Protein AF-A0A8T4QYE4-F1 (afdb_monomer)

Sequence (102 aa):
MLIGYSIDTDMLLTSRVLKRKEGTEIEKIIGAVKTGLTMTITTITAVIVSLIFIESEIVKQIMLILLIGLFVDMIMTWIQNVGILRLYLEHQRKKAHAAIKN

pLDDT: mean 88.86, std 6.21, range [56.44, 96.25]

Foldseek 3Di:
DLVVLLVVLLCLLCCQQPVDPDDDNVVSNVVSLVVSVVVLVVLLVVLVVCCVPPPDPVSNVVSVVVNVSSVVSNCCCSPPSSVVVVVVVVVVVVVVVVVVVD

Mean predicted aligned error: 5.15 Å

Nearest PDB structures (foldseek):
  2n9d-assembly1_A  TM=5.650E-01  e=7.701E-01  Homo sapiens
  1ez3-assembly1_A  TM=4.881E-01  e=4.193E-01  Rattus norvegicus
  6n63-assembly1_A-2  TM=5.915E-01  e=1.580E+00  Bacillus thermotolerans
  1wr6-assembly4_D  TM=4.651E-01  e=3.426E+00  Homo sapiens
  7bgn-assembly3_F  TM=4.162E-01  e=8.296E+00  Medicago truncatula

Secondary structure (DSSP, 8-state):
-HHHHHHHHHHHHHIIIII--SS-HHHHHHHHHHHHHHHHHHHHHHHHHHHHH---HHHHHHHHHHHHHHHHHHHIIIIIIHHHHHHHHHHHHHHHHHHHH-

Radius of gyration: 17.97 Å; Cα contacts (8 Å, |Δi|>4): 51; chains: 1; bounding box: 41×20×58 Å

Solvent-accessible surface area (backbone atoms only — not comparable to full-atom values): 5656 Å² total; per-residue (Å²): 110,68,70,62,52,51,50,50,49,50,50,47,41,48,45,42,52,73,67,46,89,70,76,53,73,65,58,25,47,54,52,32,49,57,52,47,50,52,53,50,52,56,51,51,51,53,43,54,52,47,57,71,74,51,82,55,64,70,58,41,53,54,42,51,54,49,52,55,49,52,55,53,45,53,51,44,46,65,57,51,51,49,47,54,50,52,54,51,52,52,53,52,51,52,54,56,55,56,63,74,76,111

Structure (mmCIF, N/CA/C/O backbone):
data_AF-A0A8T4QYE4-F1
#
_entry.id   AF-A0A8T4QYE4-F1
#
loop_
_atom_site.group_PDB
_atom_site.id
_atom_site.type_symbol
_atom_site.label_atom_id
_atom_site.label_alt_id
_atom_site.label_comp_id
_atom_site.label_asym_id
_atom_site.label_entity_id
_atom_site.label_seq_id
_atom_site.pdbx_PDB_ins_code
_atom_site.Cartn_x
_atom_site.Cartn_y
_atom_site.Cartn_z
_atom_site.occupancy
_atom_site.B_iso_or_equiv
_atom_site.auth_seq_id
_atom_site.auth_comp_id
_atom_site.auth_asym_id
_atom_site.auth_atom_id
_atom_site.pdbx_PDB_model_num
ATOM 1 N N . MET A 1 1 ? 13.384 -6.049 -2.835 1.00 66.38 1 MET A N 1
ATOM 2 C CA . MET A 1 1 ? 12.615 -4.784 -2.813 1.00 66.38 1 MET A CA 1
ATOM 3 C C . MET A 1 1 ? 11.141 -4.998 -2.477 1.00 66.38 1 MET A C 1
ATOM 5 O O . MET A 1 1 ? 10.677 -4.326 -1.574 1.00 66.38 1 MET A O 1
ATOM 9 N N . LEU A 1 2 ? 10.437 -5.943 -3.123 1.00 77.62 2 LEU A N 1
ATOM 10 C CA . LEU A 1 2 ? 8.997 -6.202 -2.914 1.00 77.62 2 LEU A CA 1
ATOM 11 C C . LEU A 1 2 ? 8.573 -6.305 -1.442 1.00 77.62 2 LEU A C 1
ATOM 13 O O . LEU A 1 2 ? 7.718 -5.550 -1.012 1.00 77.62 2 LEU A O 1
ATOM 17 N N . ILE A 1 3 ? 9.252 -7.142 -0.654 1.00 84.25 3 ILE A N 1
ATOM 18 C CA . ILE A 1 3 ? 8.939 -7.326 0.774 1.00 84.25 3 ILE A CA 1
ATOM 19 C C . ILE A 1 3 ? 9.008 -6.001 1.556 1.00 84.25 3 ILE A C 1
ATOM 21 O O . ILE A 1 3 ? 8.178 -5.749 2.418 1.00 84.25 3 ILE A O 1
ATOM 25 N N . GLY A 1 4 ? 9.978 -5.133 1.251 1.00 85.75 4 GLY A N 1
ATOM 26 C CA . GLY A 1 4 ? 10.108 -3.838 1.925 1.00 85.75 4 GLY A CA 1
ATOM 27 C C . GLY A 1 4 ? 8.984 -2.867 1.564 1.00 85.75 4 GLY A C 1
ATOM 28 O O . GLY A 1 4 ? 8.545 -2.113 2.423 1.00 85.75 4 GLY A O 1
ATOM 29 N N . TYR A 1 5 ? 8.498 -2.924 0.322 1.00 86.88 5 TYR A N 1
ATOM 30 C CA . TYR A 1 5 ? 7.350 -2.137 -0.118 1.00 86.88 5 TYR A CA 1
ATOM 31 C C . TYR A 1 5 ? 6.059 -2.593 0.580 1.00 86.88 5 TYR A C 1
ATOM 33 O O . TYR A 1 5 ? 5.379 -1.767 1.183 1.00 86.88 5 TYR A O 1
ATOM 41 N N . SER A 1 6 ? 5.798 -3.906 0.599 1.00 85.50 6 SER A N 1
ATOM 42 C CA . SER A 1 6 ? 4.670 -4.516 1.319 1.00 85.50 6 SER A CA 1
ATOM 43 C C . SER A 1 6 ? 4.641 -4.116 2.797 1.00 85.50 6 SER A C 1
ATOM 45 O O . SER A 1 6 ? 3.616 -3.697 3.334 1.00 85.50 6 SER A O 1
ATOM 47 N N . ILE A 1 7 ? 5.802 -4.201 3.463 1.00 87.94 7 ILE A N 1
ATOM 48 C CA . ILE A 1 7 ? 5.943 -3.840 4.880 1.00 87.94 7 ILE A CA 1
ATOM 49 C C . ILE A 1 7 ? 5.673 -2.343 5.102 1.00 87.94 7 ILE A C 1
ATOM 51 O O . ILE A 1 7 ? 5.090 -1.982 6.126 1.00 87.94 7 ILE A O 1
ATOM 55 N N . ASP A 1 8 ? 6.064 -1.468 4.171 1.00 89.94 8 ASP A N 1
ATOM 56 C CA . ASP A 1 8 ? 5.827 -0.022 4.274 1.00 89.94 8 ASP A CA 1
ATOM 57 C C . ASP A 1 8 ? 4.325 0.309 4.214 1.00 89.94 8 ASP A C 1
ATOM 59 O O . ASP A 1 8 ? 3.804 1.039 5.065 1.00 89.94 8 ASP A O 1
ATOM 63 N N . THR A 1 9 ? 3.581 -0.310 3.289 1.00 88.19 9 THR A N 1
ATOM 64 C CA . THR A 1 9 ? 2.120 -0.146 3.198 1.00 88.19 9 THR A CA 1
ATOM 65 C C . THR A 1 9 ? 1.376 -0.760 4.384 1.00 88.19 9 THR A C 1
ATOM 67 O O . THR A 1 9 ? 0.421 -0.157 4.888 1.00 88.19 9 THR A O 1
ATOM 70 N N . ASP A 1 10 ? 1.840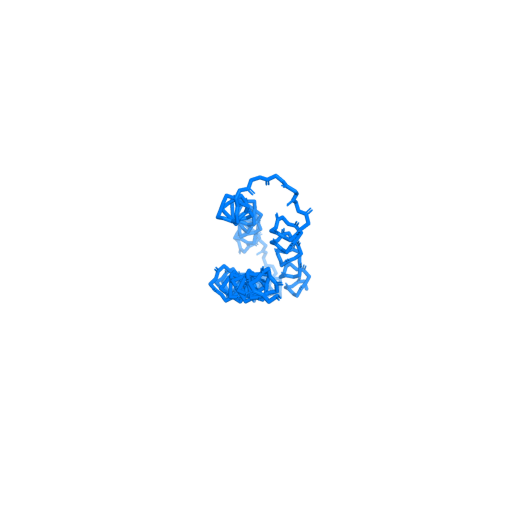 -1.897 4.901 1.00 89.69 10 ASP A N 1
ATOM 71 C CA . ASP A 1 10 ? 1.262 -2.535 6.088 1.00 89.69 10 ASP A CA 1
ATOM 72 C C . ASP A 1 10 ? 1.497 -1.717 7.358 1.00 89.69 10 ASP A C 1
ATOM 74 O O . ASP A 1 10 ? 0.597 -1.558 8.197 1.00 89.69 10 ASP A O 1
ATOM 78 N N . MET A 1 11 ? 2.693 -1.140 7.499 1.00 90.12 11 MET A N 1
ATOM 79 C CA . MET A 1 11 ? 3.011 -0.254 8.611 1.00 90.12 11 MET A CA 1
ATOM 80 C C . MET A 1 11 ? 2.209 1.048 8.526 1.00 90.12 11 MET A C 1
ATOM 82 O O . MET A 1 11 ? 1.696 1.520 9.549 1.00 90.12 11 MET A O 1
ATOM 86 N N . LEU A 1 12 ? 2.028 1.609 7.328 1.00 92.12 12 LEU A N 1
ATOM 87 C CA . LEU A 1 12 ? 1.156 2.760 7.089 1.00 92.12 12 LEU A CA 1
ATOM 88 C C . LEU A 1 12 ? -0.291 2.461 7.513 1.00 92.12 12 LEU A C 1
ATOM 90 O O . LEU A 1 12 ? -0.885 3.245 8.259 1.00 92.12 12 LEU A O 1
ATOM 94 N N . LEU A 1 13 ? -0.854 1.331 7.075 1.00 90.88 13 LEU A N 1
ATOM 95 C CA . LEU A 1 13 ? -2.214 0.918 7.425 1.00 90.88 13 LEU A CA 1
ATOM 96 C C . LEU A 1 13 ? -2.361 0.745 8.941 1.00 90.88 13 LEU A C 1
ATOM 98 O O . LEU A 1 13 ? -3.230 1.357 9.566 1.00 90.88 13 LEU A O 1
ATOM 102 N N . THR A 1 14 ? -1.471 -0.038 9.545 1.00 89.69 14 THR A N 1
ATOM 103 C CA . THR A 1 14 ? -1.519 -0.363 10.974 1.00 89.69 14 THR A CA 1
ATOM 104 C C . THR A 1 14 ? -1.344 0.882 11.839 1.00 89.69 14 THR A C 1
ATOM 106 O O . THR A 1 14 ? -2.100 1.097 12.786 1.00 89.69 14 THR A O 1
ATOM 109 N N . SER A 1 15 ? -0.380 1.746 11.516 1.00 89.94 15 SER A N 1
ATOM 110 C CA . SER A 1 15 ? -0.144 2.981 12.271 1.00 89.94 15 SER A CA 1
ATOM 111 C C . SER A 1 15 ? -1.330 3.942 12.178 1.00 89.94 15 SER A C 1
ATOM 113 O O . SER A 1 15 ? -1.754 4.500 13.194 1.00 89.94 15 SER A O 1
ATOM 115 N N . ARG A 1 16 ? -1.925 4.095 10.991 1.00 87.56 16 ARG A N 1
ATOM 116 C CA . ARG A 1 16 ? -3.047 5.013 10.787 1.00 87.56 16 ARG A CA 1
ATOM 117 C C . ARG A 1 16 ? -4.336 4.517 11.439 1.00 87.56 16 ARG A C 1
ATOM 119 O O . ARG A 1 16 ? -5.103 5.343 11.926 1.00 87.56 16 ARG A O 1
ATOM 126 N N . VAL A 1 17 ? -4.556 3.206 11.492 1.00 88.00 17 VAL A N 1
ATOM 127 C CA . VAL A 1 17 ? -5.767 2.610 12.074 1.00 88.00 17 VAL A CA 1
ATOM 128 C C . VAL A 1 17 ? -5.649 2.400 13.586 1.00 88.00 17 VAL A C 1
ATOM 130 O O . VAL A 1 17 ? -6.572 2.767 14.310 1.00 88.00 17 VAL A O 1
ATOM 133 N N . LEU A 1 18 ? -4.528 1.862 14.083 1.00 87.38 18 LEU A N 1
ATOM 134 C CA . LEU A 1 18 ? -4.372 1.513 15.504 1.00 87.38 18 LEU A CA 1
ATOM 135 C C . LEU A 1 18 ? -3.776 2.633 16.362 1.00 87.38 18 LEU A C 1
ATOM 137 O O . LEU A 1 18 ? -4.141 2.756 17.527 1.00 87.38 18 LEU A O 1
ATOM 141 N N . LYS A 1 19 ? -2.844 3.439 15.832 1.00 85.12 19 LYS A N 1
ATOM 142 C CA . LYS A 1 19 ? -2.133 4.450 16.642 1.00 85.12 19 LYS A CA 1
ATOM 143 C C . LYS A 1 19 ? -2.748 5.846 16.557 1.00 85.12 19 LYS A C 1
ATOM 145 O O . LYS A 1 19 ? -2.548 6.654 17.464 1.00 85.12 19 LYS A O 1
ATOM 150 N N . ARG A 1 20 ? -3.489 6.161 15.491 1.00 83.38 20 ARG A N 1
ATOM 151 C CA . ARG A 1 20 ? -4.101 7.487 15.326 1.00 83.38 20 ARG A CA 1
ATOM 152 C C . ARG A 1 20 ? -5.313 7.635 16.249 1.00 83.38 20 ARG A C 1
ATOM 154 O O . ARG A 1 20 ? -6.221 6.806 16.212 1.00 83.38 20 ARG A O 1
ATOM 161 N N . LYS A 1 21 ? -5.345 8.702 17.054 1.00 77.19 21 LYS A N 1
ATOM 162 C CA . LYS A 1 21 ? -6.419 8.957 18.036 1.00 77.19 21 LYS A CA 1
ATOM 163 C C . LYS A 1 21 ? -7.688 9.564 17.425 1.00 77.19 21 LYS A C 1
ATOM 165 O O . LYS A 1 21 ? -8.761 9.407 17.989 1.00 77.19 21 LYS A O 1
ATOM 170 N N . GLU A 1 22 ? -7.578 10.195 16.262 1.00 79.62 22 GLU A N 1
ATOM 171 C CA . GLU A 1 22 ? -8.651 10.979 15.637 1.00 79.62 22 GLU A CA 1
ATOM 172 C C . GLU A 1 22 ? -9.336 10.238 14.484 1.00 79.62 22 GLU A C 1
ATOM 174 O O . GLU A 1 22 ? -8.665 9.559 13.702 1.00 79.62 22 GLU A O 1
ATOM 179 N N . GLY A 1 23 ? -10.651 10.423 14.352 1.00 81.62 23 GLY A N 1
ATOM 180 C CA . GLY A 1 23 ? -11.481 9.849 13.289 1.00 81.62 23 GLY A CA 1
ATOM 181 C C . GLY A 1 23 ? -12.036 8.458 13.606 1.00 81.62 23 GLY A C 1
ATOM 182 O O . GLY A 1 23 ? -11.574 7.764 14.520 1.00 81.62 23 GLY A O 1
ATOM 183 N N . THR A 1 24 ? -13.035 8.043 12.832 1.00 86.25 24 THR A N 1
ATOM 184 C CA . THR A 1 24 ? -13.624 6.697 12.927 1.00 86.25 24 THR A CA 1
ATOM 185 C C . THR A 1 24 ? -12.710 5.633 12.3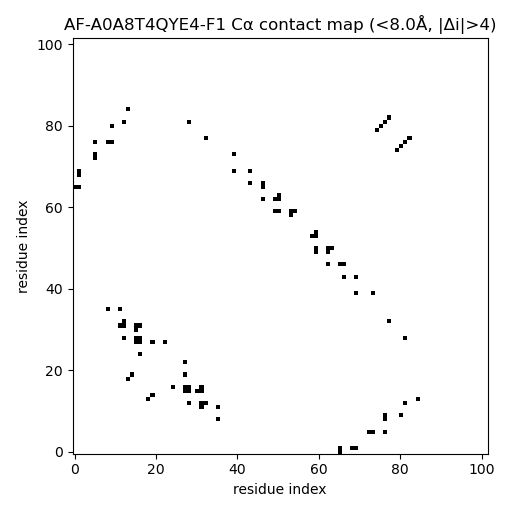04 1.00 86.25 24 THR A C 1
ATOM 187 O O . THR A 1 24 ? -11.800 5.941 11.533 1.00 86.25 24 THR A O 1
ATOM 190 N N . GLU A 1 25 ? -12.939 4.353 12.623 1.00 84.69 25 GLU A N 1
ATOM 191 C CA . GLU A 1 25 ? -12.194 3.221 12.034 1.00 84.69 25 GLU A CA 1
ATOM 192 C C . GLU A 1 25 ? -12.206 3.278 10.494 1.00 84.69 25 GLU A C 1
ATOM 194 O O . GLU A 1 25 ? -11.167 3.133 9.852 1.00 84.69 25 GLU A O 1
ATOM 199 N N . ILE A 1 26 ? -13.371 3.563 9.905 1.00 85.69 26 ILE A N 1
ATOM 200 C CA . ILE A 1 26 ? -13.569 3.629 8.451 1.00 85.69 26 ILE A CA 1
ATOM 201 C C . ILE A 1 26 ? -12.831 4.826 7.843 1.00 85.69 26 ILE A C 1
ATOM 203 O O . ILE A 1 26 ? -12.145 4.666 6.836 1.00 85.69 26 ILE A O 1
ATOM 207 N N . GLU A 1 27 ? -12.904 6.006 8.460 1.00 88.06 27 GLU A N 1
ATOM 208 C CA . GLU A 1 27 ? -12.178 7.193 7.984 1.00 88.06 27 GLU A CA 1
ATOM 209 C C . GLU A 1 27 ? -10.662 6.977 7.995 1.00 88.06 27 GLU A C 1
ATOM 211 O O . GLU A 1 27 ? -9.965 7.360 7.051 1.00 88.06 27 GLU A O 1
ATOM 216 N N . LYS A 1 28 ? -10.140 6.314 9.035 1.00 88.94 28 LYS A N 1
ATOM 217 C CA . LYS A 1 28 ? -8.716 5.965 9.130 1.00 88.94 28 LYS A CA 1
ATOM 218 C C . LYS A 1 28 ? -8.296 5.005 8.019 1.00 88.94 28 LYS A C 1
ATOM 220 O O . LYS A 1 28 ? -7.247 5.225 7.411 1.00 88.94 28 LYS A O 1
ATOM 225 N N . ILE A 1 29 ? -9.115 3.989 7.734 1.00 89.62 29 ILE A N 1
ATOM 226 C CA . ILE A 1 29 ? -8.873 3.019 6.656 1.00 89.62 29 ILE A CA 1
ATOM 227 C C . ILE A 1 29 ? -8.904 3.714 5.293 1.00 89.62 29 ILE A C 1
ATOM 229 O O . ILE A 1 29 ? -7.943 3.595 4.541 1.00 89.62 29 ILE A O 1
ATOM 233 N N . ILE A 1 30 ? -9.943 4.496 4.983 1.00 89.00 30 ILE A N 1
ATOM 234 C CA . ILE A 1 30 ? -10.054 5.220 3.703 1.00 89.00 30 ILE A CA 1
ATOM 235 C C . ILE A 1 30 ? -8.873 6.179 3.523 1.00 89.00 30 ILE A C 1
ATOM 237 O O . ILE A 1 30 ? -8.279 6.259 2.446 1.00 89.00 30 ILE A O 1
ATOM 241 N N . GLY A 1 31 ? -8.483 6.873 4.595 1.00 90.38 31 GLY A N 1
ATOM 242 C CA . GLY A 1 31 ? -7.282 7.693 4.598 1.00 90.38 31 GLY A CA 1
ATOM 243 C C . GLY A 1 31 ? -6.042 6.873 4.242 1.00 90.38 31 GLY A C 1
ATOM 244 O O . GLY A 1 31 ? -5.277 7.278 3.370 1.00 90.38 31 GLY A O 1
ATOM 245 N N . ALA A 1 32 ? -5.819 5.730 4.904 1.00 92.06 32 ALA A N 1
ATOM 246 C CA . ALA A 1 32 ? -4.702 4.818 4.627 1.00 92.06 32 ALA A CA 1
ATOM 247 C C . ALA A 1 32 ? -4.684 4.360 3.163 1.00 92.06 32 ALA A C 1
ATOM 249 O O . ALA A 1 32 ? -3.652 4.511 2.509 1.00 92.06 32 ALA A O 1
ATOM 250 N N . VAL A 1 33 ? -5.836 3.925 2.641 1.00 91.38 33 VAL A N 1
ATOM 251 C CA . VAL A 1 33 ? -6.040 3.517 1.241 1.00 91.38 33 VAL A CA 1
ATOM 252 C C . VAL A 1 33 ? -5.595 4.610 0.282 1.00 91.38 33 VAL A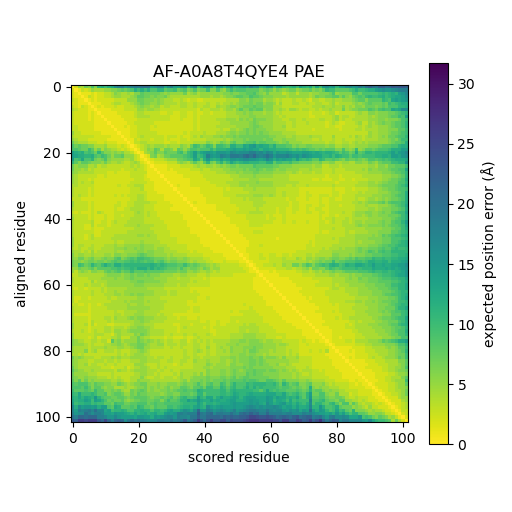 C 1
ATOM 254 O O . VAL A 1 33 ? -4.804 4.351 -0.618 1.00 91.38 33 VAL A O 1
ATOM 257 N N . LYS A 1 34 ? -6.030 5.857 0.497 1.00 91.44 34 LYS A N 1
ATOM 258 C CA . LYS A 1 34 ? -5.673 6.971 -0.391 1.00 91.44 34 LYS A CA 1
ATOM 259 C C . LYS A 1 34 ? -4.159 7.193 -0.466 1.00 91.44 34 LYS A C 1
ATOM 261 O O . LYS A 1 34 ? -3.624 7.412 -1.553 1.00 91.44 34 LYS A O 1
ATOM 266 N N . THR A 1 35 ? -3.463 7.130 0.669 1.00 93.12 35 THR A N 1
ATOM 267 C CA . THR A 1 35 ? -2.003 7.300 0.691 1.00 93.12 35 THR A CA 1
ATOM 268 C C . THR A 1 35 ? -1.299 6.105 0.060 1.00 93.12 35 THR A C 1
ATOM 270 O O . THR A 1 35 ? -0.476 6.309 -0.826 1.00 93.12 35 THR A O 1
ATOM 273 N N . GLY A 1 36 ? -1.647 4.878 0.450 1.00 91.56 36 GLY A N 1
ATOM 274 C CA . GLY A 1 36 ? -0.967 3.697 -0.077 1.00 91.56 36 GLY A CA 1
ATOM 275 C C . GLY A 1 36 ? -1.225 3.473 -1.574 1.00 91.56 36 GLY A C 1
ATOM 276 O O . GLY A 1 36 ? -0.288 3.149 -2.298 1.00 91.56 36 GLY A O 1
ATOM 277 N N . LEU A 1 37 ? -2.430 3.771 -2.084 1.00 91.25 37 LEU A N 1
ATOM 278 C CA . LEU A 1 37 ? -2.698 3.772 -3.530 1.00 91.25 37 LEU A CA 1
ATOM 279 C C . LEU A 1 37 ? -1.860 4.815 -4.268 1.00 91.25 37 LEU A C 1
ATOM 281 O O . LEU A 1 37 ? -1.282 4.502 -5.302 1.00 91.25 37 LEU A O 1
ATOM 285 N N . THR A 1 38 ? -1.752 6.036 -3.734 1.00 93.38 38 THR A N 1
ATOM 286 C CA . THR A 1 38 ? -0.899 7.074 -4.340 1.00 93.38 38 THR A CA 1
ATOM 287 C C . THR A 1 38 ? 0.549 6.596 -4.443 1.00 93.38 38 THR A C 1
ATOM 289 O O . THR A 1 38 ? 1.156 6.705 -5.506 1.00 93.38 38 THR A O 1
ATOM 292 N N . MET A 1 39 ? 1.081 5.996 -3.373 1.00 93.31 39 MET A N 1
ATOM 293 C CA . MET A 1 39 ? 2.426 5.415 -3.373 1.00 93.31 39 MET A CA 1
ATOM 294 C C . MET A 1 39 ? 2.555 4.315 -4.435 1.00 93.31 39 MET A C 1
ATOM 296 O O . MET A 1 39 ? 3.476 4.359 -5.248 1.00 93.31 39 MET A O 1
ATOM 300 N N . THR A 1 40 ? 1.598 3.381 -4.498 1.00 91.75 40 THR A N 1
ATOM 301 C CA . THR A 1 40 ? 1.609 2.273 -5.475 1.00 91.75 40 THR A CA 1
ATOM 302 C C . THR A 1 40 ? 1.603 2.789 -6.907 1.00 91.75 40 THR A C 1
ATOM 304 O O . THR A 1 40 ? 2.410 2.356 -7.726 1.00 91.75 40 THR A O 1
ATOM 307 N N . ILE A 1 41 ? 0.744 3.764 -7.209 1.00 92.88 41 ILE A N 1
ATOM 308 C CA . ILE A 1 41 ? 0.626 4.357 -8.545 1.00 92.88 41 ILE A CA 1
ATOM 309 C C . ILE A 1 41 ? 1.940 5.017 -8.965 1.00 92.88 41 ILE A C 1
ATOM 311 O O . ILE A 1 41 ? 2.387 4.816 -10.096 1.00 92.88 41 ILE A O 1
ATOM 315 N N . THR A 1 42 ? 2.588 5.771 -8.071 1.00 94.38 42 THR A N 1
ATOM 316 C CA . THR A 1 42 ? 3.882 6.394 -8.395 1.00 94.38 42 THR A CA 1
ATOM 317 C C . THR A 1 42 ? 4.957 5.353 -8.706 1.00 94.38 42 THR A C 1
ATOM 319 O O . THR A 1 42 ? 5.684 5.504 -9.689 1.00 94.38 42 THR A O 1
ATOM 322 N N . THR A 1 43 ? 5.011 4.251 -7.952 1.00 92.38 43 THR A N 1
ATOM 323 C CA . THR A 1 43 ? 5.959 3.157 -8.200 1.00 92.38 43 THR A CA 1
ATOM 324 C C . THR A 1 43 ? 5.648 2.413 -9.496 1.00 92.38 43 THR A C 1
ATOM 326 O O . THR A 1 43 ? 6.554 2.205 -10.299 1.00 92.38 43 THR A O 1
ATOM 329 N N . ILE A 1 44 ? 4.384 2.059 -9.751 1.00 93.50 44 ILE A N 1
ATOM 330 C CA . ILE A 1 44 ? 3.964 1.410 -11.005 1.00 93.50 44 ILE A CA 1
ATOM 331 C C . ILE A 1 44 ? 4.333 2.286 -12.203 1.00 93.50 44 ILE A C 1
ATOM 333 O O . ILE A 1 44 ? 4.877 1.785 -13.184 1.00 93.50 44 ILE A O 1
ATOM 337 N N . THR A 1 45 ? 4.108 3.597 -12.107 1.00 95.38 45 THR A N 1
ATOM 338 C CA . THR A 1 45 ? 4.474 4.543 -13.168 1.00 95.38 45 THR A CA 1
ATOM 339 C C . THR A 1 45 ? 5.979 4.510 -13.437 1.00 95.38 45 THR A C 1
ATOM 341 O O . THR A 1 45 ? 6.391 4.370 -14.587 1.00 95.38 45 THR A O 1
ATOM 344 N N . ALA A 1 46 ? 6.809 4.559 -12.392 1.00 94.38 46 ALA A N 1
ATOM 345 C CA . ALA A 1 46 ? 8.263 4.472 -12.533 1.00 94.38 46 ALA A CA 1
ATOM 346 C C . ALA A 1 46 ? 8.721 3.139 -13.154 1.00 94.38 46 ALA A C 1
ATOM 348 O O . ALA A 1 46 ? 9.610 3.128 -14.008 1.00 94.38 46 ALA A O 1
ATOM 349 N N . VAL A 1 47 ? 8.097 2.021 -12.768 1.00 94.25 47 VAL A N 1
ATOM 350 C CA . VAL A 1 47 ? 8.390 0.689 -13.319 1.00 94.25 47 VAL A CA 1
ATOM 351 C C . VAL A 1 47 ? 8.006 0.607 -14.798 1.00 94.25 47 VAL A C 1
ATOM 353 O O . VAL A 1 47 ? 8.799 0.126 -15.602 1.00 94.25 47 VAL A O 1
ATOM 356 N N . ILE A 1 48 ? 6.836 1.125 -15.185 1.00 94.12 48 ILE A N 1
ATOM 357 C CA . ILE A 1 48 ? 6.384 1.153 -16.585 1.00 94.12 48 ILE A CA 1
ATOM 358 C C . ILE A 1 48 ? 7.329 1.994 -17.445 1.00 94.12 48 ILE A C 1
ATOM 360 O O . ILE A 1 48 ? 7.761 1.539 -18.501 1.00 94.12 48 ILE A O 1
ATOM 364 N N . VAL A 1 49 ? 7.696 3.193 -16.983 1.00 95.62 49 VAL A N 1
ATOM 365 C CA . VAL A 1 49 ? 8.682 4.041 -17.671 1.00 95.62 49 VAL A CA 1
ATOM 366 C C . VAL A 1 49 ? 10.001 3.278 -17.826 1.00 95.62 49 VAL A C 1
ATOM 368 O O . VAL A 1 49 ? 10.541 3.183 -18.924 1.00 95.62 49 VAL A O 1
ATOM 371 N N . SER A 1 50 ? 10.479 2.635 -16.761 1.00 93.81 50 SER A N 1
ATOM 372 C CA . SER A 1 50 ? 11.716 1.846 -16.801 1.00 93.81 50 SER A CA 1
ATOM 373 C C . SER A 1 50 ? 11.654 0.697 -17.817 1.00 93.81 50 SER A C 1
ATOM 375 O O . SER A 1 50 ? 12.626 0.466 -18.528 1.00 93.81 50 SER A O 1
ATOM 377 N N . LEU A 1 51 ? 10.515 0.008 -17.942 1.00 92.81 51 LEU A N 1
ATOM 378 C CA . LEU A 1 51 ? 10.328 -1.072 -18.920 1.00 92.81 51 LEU A CA 1
ATOM 379 C C . LEU A 1 51 ? 10.406 -0.593 -20.378 1.00 92.81 51 LEU A C 1
ATOM 381 O O . LEU A 1 51 ? 10.844 -1.357 -21.239 1.00 92.81 51 LEU A O 1
ATOM 385 N N . ILE A 1 52 ? 9.990 0.647 -20.648 1.00 94.50 52 ILE A N 1
ATOM 386 C CA . ILE A 1 52 ? 9.997 1.237 -21.993 1.00 94.50 52 ILE A CA 1
ATOM 387 C C . ILE A 1 52 ? 11.396 1.742 -22.368 1.00 94.50 52 ILE A C 1
ATOM 389 O O . ILE A 1 52 ? 11.848 1.499 -23.483 1.00 94.50 52 ILE A O 1
ATOM 393 N N . PHE A 1 53 ? 12.077 2.441 -21.454 1.00 95.44 53 PHE A N 1
ATOM 394 C CA . PHE A 1 53 ? 13.313 3.171 -21.770 1.00 95.44 53 PHE A CA 1
ATOM 395 C C . PHE A 1 53 ? 14.607 2.389 -21.526 1.00 95.44 53 PHE A C 1
ATOM 397 O O . PHE A 1 53 ? 15.635 2.727 -22.107 1.00 95.44 53 PHE A O 1
ATOM 404 N N . ILE A 1 54 ? 14.604 1.373 -20.662 1.00 95.31 54 ILE A N 1
ATOM 405 C CA . ILE A 1 54 ? 15.817 0.597 -20.380 1.00 95.31 54 ILE A CA 1
ATOM 406 C C . ILE A 1 54 ? 15.978 -0.479 -21.448 1.00 95.31 54 ILE A C 1
ATOM 408 O O . ILE A 1 54 ? 15.033 -1.202 -21.726 1.00 95.31 54 ILE A O 1
ATOM 412 N N . GLU A 1 55 ? 17.171 -0.638 -22.019 1.00 93.19 55 GLU A N 1
ATOM 413 C CA . GLU A 1 55 ? 17.429 -1.677 -23.030 1.00 93.19 55 GLU A CA 1
ATOM 414 C C . GLU A 1 55 ? 17.853 -3.019 -22.420 1.00 93.19 55 GLU A C 1
ATOM 416 O O . GLU A 1 55 ? 17.552 -4.073 -22.977 1.00 93.19 55 GLU A O 1
ATOM 421 N N . SER A 1 56 ? 18.493 -2.993 -21.246 1.00 96.25 56 SER A N 1
ATOM 422 C CA . SER A 1 56 ? 18.997 -4.190 -20.5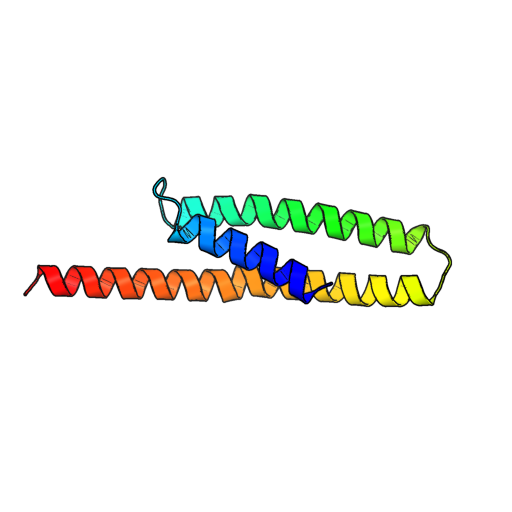67 1.00 96.25 56 SER A CA 1
ATOM 423 C C . SER A 1 56 ? 17.886 -5.195 -20.252 1.00 96.25 56 SER A C 1
ATOM 425 O O . SER A 1 56 ? 16.957 -4.912 -19.491 1.00 96.25 56 SER A O 1
ATOM 427 N N . GLU A 1 57 ? 18.029 -6.407 -20.783 1.00 93.38 57 GLU A N 1
ATOM 428 C CA . GLU A 1 57 ? 17.067 -7.494 -20.603 1.00 93.38 57 GLU A CA 1
ATOM 429 C C . GLU A 1 57 ? 16.949 -7.945 -19.140 1.00 93.38 57 GLU A C 1
ATOM 431 O O . GLU A 1 57 ? 15.843 -8.142 -18.638 1.00 93.38 57 GLU A O 1
ATOM 436 N N . ILE A 1 58 ? 18.073 -8.003 -18.418 1.00 95.56 58 ILE A N 1
ATOM 437 C CA . ILE A 1 58 ? 18.107 -8.361 -16.990 1.00 95.56 58 ILE A CA 1
ATOM 438 C C . ILE A 1 58 ? 17.266 -7.372 -16.176 1.00 95.56 58 ILE A C 1
ATOM 440 O O . ILE A 1 58 ? 16.465 -7.766 -15.328 1.00 95.56 58 ILE A O 1
ATOM 444 N N . VAL A 1 59 ? 17.409 -6.073 -16.451 1.00 94.19 59 VAL A N 1
ATOM 445 C CA . VAL A 1 59 ? 16.656 -5.044 -15.728 1.00 94.19 59 VAL A CA 1
ATOM 446 C C . VAL A 1 59 ? 15.169 -5.130 -16.062 1.00 94.19 59 VAL A C 1
ATOM 448 O O . VAL A 1 59 ? 14.347 -5.062 -15.150 1.00 94.19 59 VAL A O 1
ATOM 451 N N . LYS A 1 60 ? 14.801 -5.363 -17.329 1.00 94.19 60 LYS A N 1
ATOM 452 C CA . LYS A 1 60 ? 13.396 -5.575 -17.715 1.00 94.19 60 LYS A CA 1
ATOM 453 C C . LYS A 1 60 ? 12.767 -6.762 -16.989 1.00 94.19 60 LYS A C 1
ATOM 455 O O . LYS A 1 60 ? 11.645 -6.641 -16.504 1.00 94.19 60 LYS A O 1
ATOM 460 N N . GLN A 1 61 ? 13.487 -7.878 -16.862 1.00 94.81 61 GLN A N 1
ATOM 461 C CA . GLN A 1 61 ? 13.006 -9.051 -16.125 1.00 94.81 61 GLN A CA 1
ATOM 462 C C . GLN A 1 61 ? 12.763 -8.731 -14.644 1.00 94.81 61 GLN A C 1
ATOM 464 O O . GLN A 1 61 ? 11.702 -9.058 -14.109 1.00 94.81 61 GLN A O 1
ATOM 469 N N . ILE A 1 62 ? 13.694 -8.025 -13.991 1.00 94.31 62 ILE A N 1
ATOM 470 C CA . ILE A 1 62 ? 13.527 -7.585 -12.596 1.00 94.31 62 ILE A CA 1
ATOM 471 C C . ILE A 1 62 ? 12.310 -6.658 -12.460 1.00 94.31 62 ILE A C 1
ATOM 473 O O . ILE A 1 62 ? 11.509 -6.831 -11.541 1.00 94.31 62 ILE A O 1
ATOM 477 N N . MET A 1 63 ? 12.145 -5.703 -13.380 1.00 93.75 63 MET A N 1
ATOM 478 C CA . MET A 1 63 ? 11.018 -4.764 -13.386 1.00 93.75 63 MET A CA 1
ATOM 479 C C . MET A 1 63 ? 9.674 -5.464 -13.608 1.00 93.75 63 MET A C 1
ATOM 481 O O . MET A 1 63 ? 8.691 -5.105 -12.964 1.00 93.75 63 MET A O 1
ATOM 485 N N . LEU A 1 64 ? 9.626 -6.498 -14.451 1.00 93.50 64 LEU A N 1
ATOM 486 C CA . LEU A 1 64 ? 8.422 -7.297 -14.676 1.00 93.50 64 LEU A CA 1
ATOM 487 C C . LEU A 1 64 ? 8.008 -8.070 -13.414 1.00 93.50 64 LEU A C 1
ATOM 489 O O . LEU A 1 64 ? 6.838 -8.037 -13.030 1.00 93.50 64 LEU A O 1
ATOM 493 N N . ILE A 1 65 ? 8.964 -8.716 -12.736 1.00 93.94 65 ILE A N 1
ATOM 494 C CA . ILE A 1 65 ? 8.718 -9.404 -11.457 1.00 93.94 65 ILE A CA 1
ATOM 495 C C . ILE A 1 65 ? 8.229 -8.402 -10.402 1.00 93.94 65 ILE A C 1
ATOM 497 O O . ILE A 1 65 ? 7.284 -8.687 -9.667 1.00 93.94 65 ILE A O 1
ATOM 501 N N . LEU A 1 66 ? 8.836 -7.211 -10.353 1.00 92.56 66 LEU A N 1
ATOM 502 C CA . LEU A 1 66 ? 8.414 -6.118 -9.476 1.00 92.56 66 LEU A CA 1
ATOM 503 C C . LEU A 1 66 ? 6.980 -5.670 -9.762 1.00 92.56 66 LEU A C 1
ATOM 505 O O . LEU A 1 66 ? 6.202 -5.511 -8.827 1.00 92.56 66 LEU A O 1
ATOM 509 N N . LEU A 1 67 ? 6.623 -5.489 -11.033 1.00 93.38 67 LEU A N 1
ATOM 510 C CA . LEU A 1 67 ? 5.292 -5.049 -11.435 1.00 93.38 67 LEU A CA 1
ATOM 511 C C . LEU A 1 67 ? 4.221 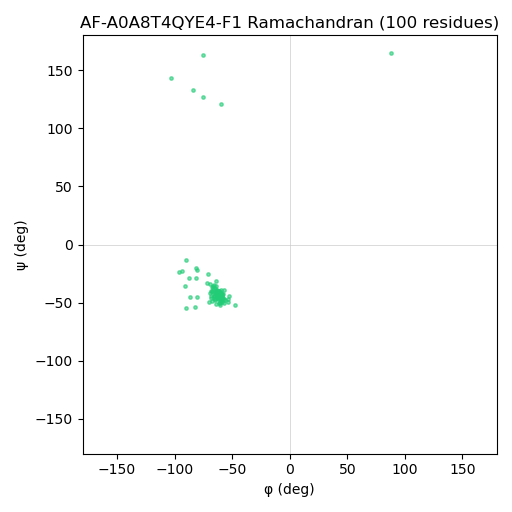-6.048 -10.986 1.00 93.38 67 LEU A C 1
ATOM 513 O O . LEU A 1 67 ? 3.247 -5.660 -10.346 1.00 93.38 67 LEU A O 1
ATOM 517 N N . ILE A 1 68 ? 4.428 -7.336 -11.268 1.00 93.50 68 ILE A N 1
ATOM 518 C CA . ILE A 1 68 ? 3.504 -8.404 -10.862 1.00 93.50 68 ILE A CA 1
ATOM 519 C C . ILE A 1 68 ? 3.414 -8.472 -9.335 1.00 93.50 68 ILE A C 1
ATOM 521 O O . ILE A 1 68 ? 2.315 -8.527 -8.783 1.00 93.50 68 ILE A O 1
ATOM 525 N N . GLY A 1 69 ? 4.559 -8.418 -8.648 1.00 92.81 69 GLY A 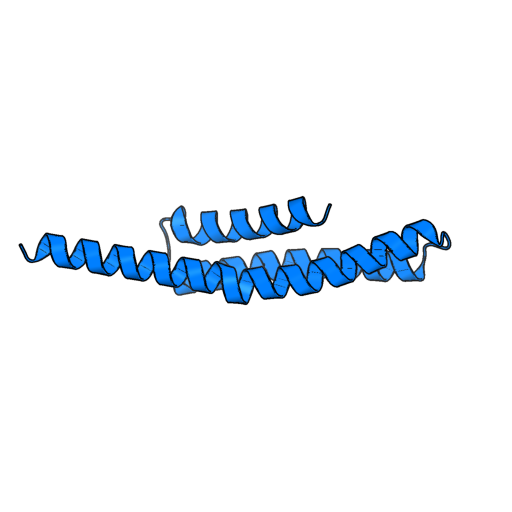N 1
ATOM 526 C CA . GLY A 1 69 ? 4.608 -8.427 -7.190 1.00 92.81 69 GLY A CA 1
ATOM 527 C C . GLY A 1 69 ? 3.833 -7.266 -6.564 1.00 92.81 69 GLY A C 1
ATOM 528 O O . GLY A 1 69 ? 3.066 -7.500 -5.639 1.00 92.81 69 GLY A O 1
ATOM 529 N N . LEU A 1 70 ? 3.958 -6.049 -7.105 1.00 92.12 70 LEU A N 1
ATOM 530 C CA . LEU A 1 70 ? 3.221 -4.866 -6.644 1.00 92.12 70 LEU A CA 1
ATOM 531 C C . LEU A 1 70 ? 1.704 -5.010 -6.817 1.00 92.12 70 LEU A C 1
ATOM 533 O O . LEU A 1 70 ? 0.947 -4.600 -5.941 1.00 92.12 70 LEU A O 1
ATOM 537 N N . PHE A 1 71 ? 1.243 -5.604 -7.921 1.00 91.06 71 PHE A N 1
ATOM 538 C CA . PHE A 1 71 ? -0.187 -5.854 -8.119 1.00 91.06 71 PHE A CA 1
ATOM 539 C C . PHE A 1 71 ? -0.742 -6.846 -7.097 1.00 91.06 71 PHE A C 1
ATOM 541 O O . PHE A 1 71 ? -1.787 -6.587 -6.499 1.00 91.06 71 PHE A O 1
ATOM 548 N N . VAL A 1 72 ? -0.048 -7.967 -6.886 1.00 91.88 72 VAL A N 1
ATOM 549 C CA . VAL A 1 72 ? -0.462 -8.975 -5.899 1.00 91.88 72 VAL A CA 1
ATOM 550 C C . VAL A 1 72 ? -0.452 -8.375 -4.495 1.00 91.88 72 VAL A C 1
ATOM 552 O O . VAL A 1 72 ? -1.429 -8.513 -3.762 1.00 91.88 72 VAL A O 1
ATOM 555 N N . ASP A 1 73 ? 0.614 -7.661 -4.147 1.00 91.50 73 ASP A N 1
ATOM 556 C CA . ASP A 1 73 ? 0.780 -7.007 -2.853 1.00 91.50 73 ASP A CA 1
ATOM 557 C C . ASP A 1 73 ? -0.329 -5.989 -2.551 1.00 91.50 73 ASP A C 1
ATOM 559 O O . ASP A 1 73 ? -0.931 -6.010 -1.476 1.00 91.50 73 ASP A O 1
ATOM 563 N N . MET A 1 74 ? -0.676 -5.155 -3.535 1.00 89.81 74 MET A N 1
ATOM 564 C CA . MET A 1 74 ? -1.763 -4.185 -3.416 1.00 89.81 74 MET A CA 1
ATOM 565 C C . MET A 1 74 ? -3.102 -4.875 -3.118 1.00 89.81 74 MET A C 1
ATOM 567 O O . MET A 1 74 ? -3.855 -4.424 -2.252 1.00 89.81 74 MET A O 1
ATOM 571 N N . ILE A 1 75 ? -3.405 -5.980 -3.805 1.00 89.94 75 ILE A N 1
ATOM 572 C CA . ILE A 1 75 ? -4.640 -6.745 -3.580 1.00 89.94 75 ILE A CA 1
ATOM 573 C C . ILE A 1 75 ? -4.641 -7.348 -2.171 1.00 89.94 75 ILE A C 1
ATOM 575 O O . ILE A 1 75 ? -5.626 -7.203 -1.444 1.00 89.94 75 ILE A O 1
ATOM 579 N N . MET A 1 76 ? -3.542 -7.988 -1.765 1.00 90.44 76 MET A N 1
ATOM 580 C CA . MET A 1 76 ? -3.440 -8.620 -0.446 1.00 90.44 76 MET A CA 1
ATOM 581 C C . MET A 1 76 ? -3.546 -7.589 0.683 1.00 90.44 76 MET A C 1
ATOM 583 O O . MET A 1 76 ? -4.317 -7.781 1.622 1.00 90.44 76 MET A O 1
ATOM 587 N N . THR A 1 77 ? -2.886 -6.440 0.564 1.00 89.88 77 THR A N 1
ATOM 588 C CA . THR A 1 77 ? -2.935 -5.387 1.587 1.00 89.88 77 THR A CA 1
ATOM 589 C C . THR A 1 77 ? -4.358 -4.852 1.789 1.00 89.88 77 THR A C 1
ATOM 591 O O . THR A 1 77 ? -4.866 -4.798 2.913 1.00 89.88 77 THR A O 1
ATOM 594 N N . TRP A 1 78 ? -5.056 -4.482 0.711 1.00 88.25 78 TRP A N 1
ATOM 595 C CA . TRP A 1 78 ? -6.359 -3.820 0.843 1.00 88.25 78 TRP A CA 1
ATOM 596 C C . TRP A 1 78 ? -7.527 -4.773 1.079 1.00 88.25 78 TRP A C 1
ATOM 598 O O . TRP A 1 78 ? -8.500 -4.375 1.717 1.00 88.25 78 TRP A O 1
ATOM 608 N N . ILE A 1 79 ? -7.451 -6.015 0.596 1.00 87.31 79 ILE A N 1
ATOM 609 C CA . ILE A 1 79 ? -8.515 -7.004 0.801 1.00 87.31 79 ILE A CA 1
ATOM 610 C C . ILE A 1 79 ? -8.260 -7.799 2.082 1.00 87.31 79 ILE A C 1
ATOM 612 O O . ILE A 1 79 ? -9.120 -7.851 2.964 1.00 87.31 79 ILE A O 1
ATOM 616 N N . GLN A 1 80 ? -7.077 -8.402 2.211 1.00 88.75 80 GLN A N 1
ATOM 617 C CA . GLN A 1 80 ? -6.767 -9.310 3.311 1.00 88.75 80 GLN A CA 1
ATOM 618 C C . GLN A 1 80 ? -6.341 -8.551 4.571 1.00 88.75 80 GLN A C 1
ATOM 620 O O . GLN A 1 80 ? -6.963 -8.738 5.619 1.00 88.75 80 GLN A O 1
ATOM 625 N N . ASN A 1 81 ? -5.346 -7.659 4.496 1.00 89.50 81 ASN A N 1
ATOM 626 C CA . ASN A 1 81 ? -4.791 -7.031 5.706 1.00 89.50 81 ASN A CA 1
ATOM 627 C C . ASN A 1 81 ? -5.792 -6.067 6.362 1.00 89.50 81 ASN A C 1
ATOM 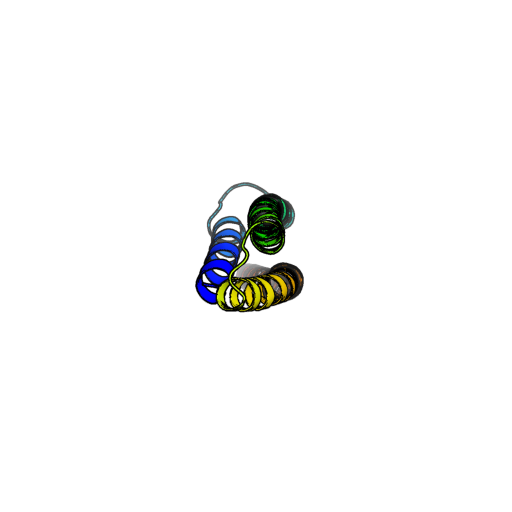629 O O . ASN A 1 81 ? -5.991 -6.119 7.577 1.00 89.50 81 ASN A O 1
ATOM 633 N N . VAL A 1 82 ? -6.517 -5.262 5.574 1.00 90.88 82 VAL A N 1
ATOM 634 C CA . VAL A 1 82 ? -7.637 -4.444 6.090 1.00 90.88 82 VAL A CA 1
ATOM 635 C C . VAL A 1 82 ? -8.746 -5.316 6.687 1.00 90.88 82 VAL A C 1
ATOM 637 O O . VAL A 1 82 ? -9.289 -4.977 7.741 1.00 90.88 82 VAL A O 1
ATOM 640 N N . GLY A 1 83 ? -9.084 -6.439 6.045 1.00 89.00 83 GLY A N 1
ATOM 641 C CA . GLY A 1 83 ? -10.107 -7.367 6.530 1.00 89.00 83 GLY A CA 1
ATOM 642 C C . GLY A 1 83 ? -9.759 -7.950 7.900 1.00 89.00 83 GLY A C 1
ATOM 643 O O . GLY A 1 83 ? -10.558 -7.862 8.836 1.00 89.00 83 GLY A O 1
ATOM 644 N N . ILE A 1 84 ? -8.536 -8.467 8.046 1.00 90.31 84 ILE A N 1
ATOM 645 C CA . ILE A 1 84 ? -8.008 -8.988 9.316 1.00 90.31 84 ILE A CA 1
ATOM 646 C C . ILE A 1 84 ? -8.010 -7.895 10.387 1.00 90.31 84 ILE A C 1
ATOM 648 O O . ILE A 1 84 ? -8.444 -8.126 11.517 1.00 90.31 84 ILE A O 1
ATOM 652 N N . LEU A 1 85 ? -7.578 -6.684 10.035 1.00 88.69 85 LEU A N 1
ATOM 653 C CA . LEU A 1 85 ? -7.521 -5.562 10.964 1.00 88.69 85 LEU A CA 1
ATOM 654 C C . LEU A 1 85 ? -8.911 -5.151 11.464 1.00 88.69 85 LEU A C 1
ATOM 656 O O . LEU A 1 85 ? -9.096 -4.890 12.654 1.00 88.69 85 LEU A O 1
ATOM 660 N N . ARG A 1 86 ? -9.909 -5.149 10.577 1.00 88.19 86 ARG A N 1
ATOM 661 C CA . ARG A 1 86 ? -11.299 -4.865 10.941 1.00 88.19 86 ARG A CA 1
ATOM 662 C C . ARG A 1 86 ? -11.868 -5.936 11.873 1.00 88.19 86 ARG A C 1
ATOM 664 O O . ARG A 1 86 ? -12.506 -5.591 12.865 1.00 88.19 86 ARG A O 1
ATOM 671 N N . LEU A 1 87 ? -11.596 -7.215 11.598 1.00 89.50 87 LEU A N 1
ATOM 672 C CA . LEU A 1 87 ? -11.995 -8.323 12.472 1.00 89.50 87 LEU A CA 1
ATOM 673 C C . LEU A 1 87 ? -11.353 -8.209 13.860 1.00 89.50 87 LEU A C 1
ATOM 675 O O . LEU A 1 87 ? -12.032 -8.394 14.869 1.00 89.50 87 LEU A O 1
ATOM 679 N N . TYR A 1 88 ? -10.066 -7.860 13.919 1.00 89.06 88 TYR A N 1
ATOM 680 C CA . TYR A 1 88 ? -9.345 -7.648 15.174 1.00 89.06 88 TYR A CA 1
ATOM 681 C C . TYR A 1 88 ? -9.969 -6.523 16.017 1.00 89.06 88 TYR A C 1
ATOM 683 O O . TYR A 1 88 ? -10.232 -6.713 17.207 1.00 89.06 88 TYR A O 1
ATOM 691 N N . LEU A 1 89 ? -10.268 -5.376 15.399 1.00 86.75 89 LEU A N 1
ATOM 692 C CA . LEU A 1 89 ? -10.913 -4.240 16.067 1.00 86.75 89 LEU A CA 1
ATOM 693 C C . LEU A 1 89 ? -12.314 -4.584 16.584 1.00 86.75 89 LEU A C 1
ATOM 695 O O . LEU A 1 89 ? -12.658 -4.253 17.721 1.00 86.75 89 LEU A O 1
ATOM 699 N N . GLU A 1 90 ? -13.111 -5.304 15.793 1.00 88.44 90 GLU A N 1
ATOM 700 C CA . GLU A 1 90 ? -14.438 -5.750 16.217 1.00 88.44 90 GLU A CA 1
ATOM 701 C C . 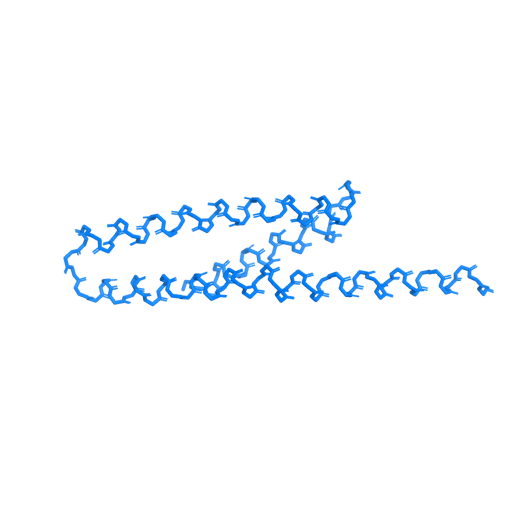GLU A 1 90 ? -14.360 -6.691 17.429 1.00 88.44 90 GLU A C 1
ATOM 703 O O . GLU A 1 90 ? -15.146 -6.564 18.374 1.00 88.44 90 GLU A O 1
ATOM 708 N N . HIS A 1 91 ? -13.388 -7.606 17.437 1.00 88.88 91 HIS A N 1
ATOM 709 C CA . HIS A 1 91 ? -13.167 -8.529 18.547 1.00 88.88 91 HIS A CA 1
ATOM 710 C C . HIS A 1 91 ? -12.788 -7.792 19.841 1.00 88.88 91 HIS A C 1
ATOM 712 O O . HIS A 1 91 ? -13.305 -8.114 20.914 1.00 88.88 91 HIS A O 1
ATOM 718 N N . GLN A 1 92 ? -11.936 -6.766 19.742 1.00 85.88 92 GLN A N 1
ATOM 719 C CA . GLN A 1 92 ? -11.571 -5.916 20.879 1.00 85.88 92 GLN A CA 1
ATOM 720 C C . GLN A 1 92 ? -12.767 -5.114 21.398 1.00 85.88 92 GLN A C 1
ATOM 722 O O . GLN A 1 92 ? -12.992 -5.043 22.608 1.00 85.88 92 GLN A O 1
ATOM 727 N N . ARG A 1 93 ? -13.598 -4.581 20.494 1.00 85.44 93 ARG A N 1
ATOM 728 C CA . ARG A 1 93 ? -14.823 -3.867 20.864 1.00 85.44 93 ARG A CA 1
ATOM 729 C C . ARG A 1 93 ? -15.792 -4.771 21.628 1.00 85.44 93 ARG A C 1
ATOM 731 O O . ARG A 1 93 ? -16.291 -4.356 22.671 1.00 85.44 93 ARG A O 1
ATOM 738 N N . LYS A 1 94 ? -16.024 -6.010 21.172 1.00 87.75 94 LYS A N 1
ATOM 739 C CA . LYS A 1 94 ? -16.895 -6.984 21.866 1.00 87.75 94 LYS A CA 1
ATOM 740 C C . LYS A 1 94 ? -16.394 -7.313 23.275 1.00 87.75 94 LYS A C 1
ATOM 742 O O . LYS A 1 94 ? -17.191 -7.316 24.209 1.00 87.75 94 LYS A O 1
ATOM 747 N N . LYS A 1 95 ? -15.083 -7.526 23.448 1.00 85.38 95 LYS A N 1
ATOM 748 C CA . LYS A 1 95 ? -14.471 -7.766 24.769 1.00 85.38 95 LYS A CA 1
ATOM 749 C C . LYS A 1 95 ? -14.657 -6.582 25.720 1.00 85.38 95 LYS A C 1
ATOM 751 O O . LYS A 1 95 ? -15.050 -6.789 26.864 1.00 85.38 95 LYS A O 1
ATOM 756 N N . ALA A 1 96 ? -14.439 -5.357 25.241 1.00 82.88 96 ALA A N 1
ATOM 757 C CA . ALA A 1 96 ? -14.646 -4.151 26.043 1.00 82.88 96 ALA A CA 1
ATOM 758 C C . ALA A 1 96 ? -16.107 -4.006 26.505 1.00 82.88 96 ALA A C 1
ATOM 760 O O . ALA A 1 96 ? -16.356 -3.692 27.663 1.00 82.88 96 ALA A O 1
ATOM 761 N N . HIS A 1 97 ? -17.077 -4.306 25.632 1.00 79.38 97 HIS A N 1
ATOM 762 C CA . HIS A 1 97 ? -18.499 -4.267 25.996 1.00 79.38 97 HIS A CA 1
ATOM 763 C C . HIS A 1 97 ? -18.875 -5.344 27.024 1.00 79.38 97 HIS A C 1
ATOM 765 O O . HIS A 1 97 ? -19.673 -5.078 27.918 1.00 79.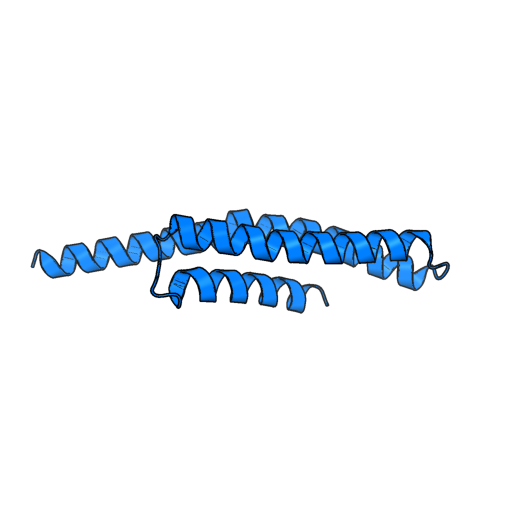38 97 HIS A O 1
ATOM 771 N N . ALA A 1 98 ? -18.302 -6.547 26.925 1.00 81.44 98 ALA A N 1
ATOM 772 C CA . ALA A 1 98 ? -18.546 -7.618 27.890 1.00 81.44 98 ALA A CA 1
ATOM 773 C C . ALA A 1 98 ? -17.995 -7.287 29.291 1.00 81.44 98 ALA A C 1
ATOM 775 O O . ALA A 1 98 ? -18.628 -7.630 30.282 1.00 81.44 98 ALA A O 1
ATOM 776 N N . ALA A 1 99 ? -16.860 -6.585 29.374 1.00 78.38 99 ALA A N 1
ATOM 777 C CA . ALA A 1 99 ? -16.251 -6.177 30.641 1.00 78.38 99 ALA A CA 1
ATOM 778 C C . ALA A 1 99 ? -17.033 -5.078 31.385 1.00 78.38 99 ALA A C 1
ATOM 780 O O . ALA A 1 99 ? -16.922 -4.987 32.596 1.00 78.38 99 ALA A O 1
ATOM 781 N N . ILE A 1 100 ? -17.814 -4.254 30.677 1.00 76.62 100 ILE A N 1
ATOM 782 C CA . ILE A 1 100 ? -18.646 -3.193 31.281 1.00 76.62 100 ILE A CA 1
ATOM 783 C C . ILE A 1 100 ? -19.974 -3.756 31.826 1.00 76.62 100 ILE A C 1
ATOM 785 O O . ILE A 1 100 ? -20.631 -3.118 32.642 1.00 76.62 100 ILE A O 1
ATOM 789 N N . LYS A 1 101 ? -20.400 -4.936 31.352 1.00 69.56 101 LYS A N 1
ATOM 790 C CA . LYS A 1 101 ? -21.689 -5.552 31.711 1.00 69.56 101 LYS A CA 1
ATOM 791 C C . LYS A 1 101 ? -21.615 -6.473 32.945 1.00 69.56 101 LYS A C 1
ATOM 793 O O . LYS A 1 101 ? -22.670 -6.838 33.459 1.00 69.56 101 LYS A O 1
ATOM 798 N N . ASN A 1 102 ? -20.412 -6.846 33.386 1.00 56.44 102 ASN A N 1
ATOM 799 C CA . ASN A 1 102 ? -20.149 -7.623 34.608 1.00 56.44 102 ASN A CA 1
ATOM 800 C C . ASN A 1 102 ? -19.701 -6.701 35.740 1.00 56.44 102 ASN A C 1
ATOM 802 O O . ASN A 1 102 ? -20.009 -7.036 36.902 1.00 56.44 102 ASN A O 1
#